Protein AF-A0A2A3DBI1-F1 (afdb_monomer)

Nearest PDB structures (foldseek):
  8pwn-assembly1_A  TM=4.054E-01  e=1.190E+00  Homo sapiens
  7zme-assembly1_6  TM=3.269E-01  e=3.771E+00  Thermochaetoides thermophila DSM 1495

Secondary structure (DSSP, 8-state):
--HHHHHHHHHHHHHHHHHHHHHHHHHHHHHHHHHHHHHHHHHHHHHHH--SHHHHHHHHHHHHHHHHHHHHHHHTT-S-HHHHHHHHHHHHHHHHHHHH-HHHHHHHHHH--STTTTHHHHHHHHHHHHHHHHHHHHHHHHH---PPPS-------------

Structure (mmCIF, N/CA/C/O backbone):
data_AF-A0A2A3DBI1-F1
#
_entry.id   AF-A0A2A3DBI1-F1
#
loop_
_atom_site.group_PDB
_atom_site.id
_atom_site.type_symbol
_atom_site.label_atom_id
_atom_site.label_alt_id
_atom_site.label_comp_id
_atom_site.label_asym_id
_atom_site.label_entity_id
_atom_site.label_seq_id
_atom_site.pdbx_PDB_ins_code
_atom_site.Cartn_x
_atom_site.Cartn_y
_atom_site.Cartn_z
_atom_site.occupancy
_atom_site.B_iso_or_equiv
_atom_site.auth_seq_id
_atom_site.auth_comp_id
_atom_site.auth_asym_id
_atom_site.auth_atom_id
_atom_site.pdbx_PDB_model_num
ATOM 1 N N . MET A 1 1 ? 28.915 7.854 -46.955 1.00 49.84 1 MET A N 1
ATOM 2 C CA . MET A 1 1 ? 28.886 6.886 -45.835 1.00 49.84 1 MET A CA 1
ATOM 3 C C . MET A 1 1 ? 28.212 7.521 -44.616 1.00 49.84 1 MET A C 1
ATOM 5 O O . MET A 1 1 ? 28.894 7.921 -43.690 1.00 49.84 1 MET A O 1
ATOM 9 N N . VAL A 1 2 ? 26.883 7.673 -44.628 1.00 53.69 2 VAL A N 1
ATOM 10 C CA . VAL A 1 2 ? 26.123 8.307 -43.517 1.00 53.69 2 VAL A CA 1
ATOM 11 C C . VAL A 1 2 ? 25.220 7.286 -42.803 1.00 53.69 2 VAL A C 1
ATOM 13 O O . VAL A 1 2 ? 24.881 7.439 -41.637 1.00 53.69 2 VAL A O 1
ATOM 16 N N . THR A 1 3 ? 24.919 6.164 -43.456 1.00 55.12 3 THR A N 1
ATOM 17 C CA . THR A 1 3 ? 24.026 5.109 -42.958 1.00 55.12 3 THR A CA 1
ATOM 18 C C . THR A 1 3 ? 24.663 4.170 -41.926 1.00 55.12 3 THR A C 1
ATOM 20 O O . THR A 1 3 ? 23.952 3.634 -41.085 1.00 55.12 3 THR A O 1
ATOM 23 N N . ILE A 1 4 ? 25.991 3.996 -41.934 1.00 54.22 4 ILE A N 1
ATOM 24 C CA . ILE A 1 4 ? 26.690 3.059 -41.026 1.00 54.22 4 ILE A CA 1
ATOM 25 C C . ILE A 1 4 ? 26.900 3.669 -39.626 1.00 54.22 4 ILE A C 1
ATOM 27 O O . ILE A 1 4 ? 26.917 2.939 -38.642 1.00 54.22 4 ILE A O 1
ATOM 31 N N . ALA A 1 5 ? 26.987 5.000 -39.511 1.00 53.25 5 ALA A N 1
ATOM 32 C CA . ALA A 1 5 ? 27.121 5.694 -38.224 1.00 53.25 5 ALA A CA 1
ATOM 33 C C . ALA A 1 5 ? 25.770 6.010 -37.547 1.00 53.25 5 ALA A C 1
ATOM 35 O O . ALA A 1 5 ? 25.720 6.195 -36.333 1.00 53.25 5 ALA A O 1
ATOM 36 N N . GLY A 1 6 ? 24.669 6.038 -38.310 1.00 53.28 6 GLY A N 1
ATOM 37 C CA . GLY A 1 6 ? 23.330 6.313 -37.775 1.00 53.28 6 GLY A CA 1
ATOM 38 C C . GLY A 1 6 ? 22.734 5.149 -36.978 1.00 53.28 6 GLY A C 1
ATOM 39 O O . GLY A 1 6 ? 22.072 5.376 -35.968 1.00 53.28 6 GLY A O 1
ATOM 40 N N . LEU A 1 7 ? 23.007 3.903 -37.387 1.00 63.59 7 LEU A N 1
ATOM 41 C CA . LEU A 1 7 ? 22.474 2.709 -36.719 1.00 63.59 7 LEU A CA 1
ATOM 42 C C . LEU A 1 7 ? 23.009 2.543 -35.278 1.00 63.59 7 LEU A C 1
ATOM 44 O O . LEU A 1 7 ? 22.187 2.393 -34.376 1.00 63.59 7 LEU A O 1
ATOM 48 N N . PRO A 1 8 ? 24.333 2.651 -35.018 1.00 68.38 8 PRO A N 1
ATOM 49 C CA . PRO A 1 8 ? 24.892 2.565 -33.667 1.00 68.38 8 PRO A CA 1
ATOM 50 C C . PRO A 1 8 ? 24.394 3.684 -32.747 1.00 68.38 8 PRO A C 1
ATOM 52 O O . PRO A 1 8 ? 24.052 3.426 -31.592 1.00 68.38 8 PRO A O 1
ATOM 55 N N . ALA A 1 9 ? 24.304 4.914 -33.267 1.00 71.44 9 ALA A N 1
ATOM 56 C CA . ALA A 1 9 ? 23.812 6.069 -32.521 1.00 71.44 9 ALA A CA 1
ATOM 57 C C . ALA A 1 9 ? 22.332 5.913 -32.131 1.00 71.44 9 ALA A C 1
ATOM 59 O O . ALA A 1 9 ? 21.968 6.181 -30.988 1.00 71.44 9 ALA A O 1
ATOM 60 N N . ALA A 1 10 ? 21.493 5.403 -33.039 1.00 69.50 10 ALA A N 1
ATOM 61 C CA . ALA A 1 10 ? 20.089 5.116 -32.753 1.00 69.50 10 ALA A CA 1
ATOM 62 C C . ALA A 1 10 ? 19.925 4.007 -31.697 1.00 69.50 10 ALA A C 1
ATOM 64 O O . ALA A 1 10 ? 19.126 4.156 -30.772 1.00 69.50 10 ALA A O 1
ATOM 65 N N . THR A 1 11 ? 20.712 2.926 -31.770 1.00 74.81 11 THR A N 1
ATOM 66 C CA . THR A 1 11 ? 20.699 1.875 -30.735 1.00 74.81 11 THR A CA 1
ATOM 67 C C . THR A 1 11 ? 21.190 2.372 -29.377 1.00 74.81 11 THR A C 1
ATOM 69 O O . THR A 1 11 ? 20.609 2.006 -28.357 1.00 74.81 11 THR A O 1
ATOM 72 N N . ALA A 1 12 ? 22.215 3.230 -29.344 1.00 77.44 12 ALA A N 1
ATOM 73 C CA . ALA A 1 12 ? 22.692 3.839 -28.105 1.00 77.44 12 ALA A CA 1
ATOM 74 C C . ALA A 1 12 ? 21.626 4.762 -27.492 1.00 77.44 12 ALA A C 1
ATOM 76 O O . ALA A 1 12 ? 21.356 4.674 -26.296 1.00 77.44 12 ALA A O 1
ATOM 77 N N . GLY A 1 13 ? 20.958 5.575 -28.319 1.00 68.75 13 GLY A N 1
ATOM 78 C CA . GLY A 1 13 ? 19.841 6.421 -27.893 1.00 68.75 13 GLY A CA 1
ATOM 79 C C . GLY A 1 13 ? 18.667 5.616 -27.327 1.00 68.75 13 GLY A C 1
ATOM 80 O O . GLY A 1 13 ? 18.156 5.944 -26.260 1.00 68.75 13 GLY A O 1
ATOM 81 N N . LEU A 1 14 ? 18.288 4.511 -27.978 1.00 76.81 14 LEU A N 1
ATOM 82 C CA . LEU A 1 14 ? 17.237 3.616 -27.481 1.00 76.81 14 LEU A CA 1
ATOM 83 C C . LEU A 1 14 ? 17.632 2.956 -26.148 1.00 76.81 14 LEU A C 1
ATOM 85 O O . LEU A 1 14 ? 16.808 2.839 -25.242 1.00 76.81 14 LEU A O 1
ATOM 89 N N . GLY A 1 15 ? 18.899 2.554 -26.012 1.00 72.56 15 GLY A N 1
ATOM 90 C CA . GLY A 1 15 ? 19.438 1.989 -24.776 1.00 72.56 15 GLY A CA 1
ATOM 91 C C . GLY A 1 15 ? 19.397 2.976 -23.608 1.00 72.56 15 GLY A C 1
ATOM 92 O O . GLY A 1 15 ? 18.964 2.607 -22.514 1.00 72.56 15 GLY A O 1
ATOM 93 N N . LEU A 1 16 ? 19.781 4.234 -23.845 1.00 80.69 16 LEU A N 1
ATOM 94 C CA . LEU A 1 16 ? 19.699 5.304 -22.848 1.00 80.69 16 LEU A CA 1
ATOM 95 C C . LEU A 1 16 ? 18.250 5.600 -22.457 1.00 80.69 16 LEU A C 1
ATOM 97 O O . LEU A 1 16 ? 17.943 5.597 -21.269 1.00 80.69 16 LEU A O 1
ATOM 101 N N . ALA A 1 17 ? 17.342 5.739 -23.427 1.00 73.88 17 ALA A N 1
ATOM 102 C CA . ALA A 1 17 ? 15.921 5.960 -23.156 1.00 73.88 17 ALA A CA 1
ATOM 103 C C . ALA A 1 17 ? 15.303 4.811 -22.338 1.00 73.88 17 ALA A C 1
ATOM 105 O O . ALA A 1 17 ? 14.530 5.040 -21.407 1.00 73.88 17 ALA A O 1
ATOM 106 N N . PHE A 1 18 ? 15.676 3.562 -22.635 1.00 75.00 18 PHE A N 1
ATOM 107 C CA . PHE A 1 18 ? 15.234 2.404 -21.859 1.00 75.00 18 PHE A CA 1
ATOM 108 C C . PHE A 1 18 ? 15.783 2.421 -20.425 1.00 75.00 18 PHE A C 1
ATOM 110 O O . PHE A 1 18 ? 15.062 2.108 -19.470 1.00 75.00 18 PHE A O 1
ATOM 117 N N . TRP A 1 19 ? 17.053 2.793 -20.254 1.00 78.25 19 TRP A N 1
ATOM 118 C CA . TRP A 1 19 ? 17.677 2.914 -18.940 1.00 78.25 19 TRP A CA 1
ATOM 119 C C . TRP A 1 19 ? 17.042 4.033 -18.106 1.00 78.25 19 TRP A C 1
ATOM 121 O O . TRP A 1 19 ? 16.671 3.790 -16.955 1.00 78.25 19 TRP A O 1
ATOM 131 N N . GLU A 1 20 ? 16.826 5.210 -18.697 1.00 77.38 20 GLU A N 1
ATOM 132 C CA . GLU A 1 20 ? 16.139 6.338 -18.065 1.00 77.38 20 GLU A CA 1
ATOM 133 C C . GLU A 1 20 ? 14.710 5.969 -17.678 1.00 77.38 20 GLU A C 1
ATOM 135 O O . GLU A 1 20 ? 14.336 6.135 -16.520 1.00 77.38 20 GLU A O 1
ATOM 140 N N . ALA A 1 21 ? 13.932 5.366 -18.581 1.00 72.12 21 ALA A N 1
ATOM 141 C CA . ALA A 1 21 ? 12.576 4.912 -18.277 1.00 72.12 21 ALA A CA 1
ATOM 142 C C . ALA A 1 21 ? 12.550 3.935 -17.088 1.00 72.12 21 ALA A C 1
ATOM 144 O O . ALA A 1 21 ? 11.678 4.011 -16.216 1.00 72.12 21 ALA A O 1
ATOM 145 N N . ARG A 1 22 ? 13.535 3.032 -16.999 1.00 74.00 22 ARG A N 1
ATOM 146 C CA . ARG A 1 22 ? 13.659 2.089 -15.881 1.00 74.00 22 ARG A CA 1
ATOM 147 C C . ARG A 1 22 ? 14.054 2.776 -14.575 1.00 74.00 22 ARG A C 1
ATOM 149 O O . ARG A 1 22 ? 13.511 2.415 -13.527 1.00 74.00 22 ARG A O 1
ATOM 156 N N . ALA A 1 23 ? 14.993 3.716 -14.615 1.00 75.81 23 ALA A N 1
ATOM 157 C CA . ALA A 1 23 ? 15.401 4.494 -13.450 1.00 75.81 23 ALA A CA 1
ATOM 158 C C . ALA A 1 23 ? 14.235 5.350 -12.935 1.00 75.81 23 ALA A C 1
ATOM 160 O O . ALA A 1 23 ? 13.912 5.290 -11.749 1.00 75.81 23 ALA A O 1
ATOM 161 N N . ASN A 1 24 ? 13.530 6.028 -13.841 1.00 79.06 24 ASN A N 1
ATOM 162 C CA . ASN A 1 24 ? 12.392 6.882 -13.525 1.00 79.06 24 ASN A CA 1
ATOM 163 C C . ASN A 1 24 ? 11.235 6.070 -12.929 1.00 79.06 24 ASN A C 1
ATOM 165 O O . ASN A 1 24 ? 10.672 6.435 -11.902 1.00 79.06 24 ASN A O 1
ATOM 169 N N . ARG A 1 25 ? 10.952 4.882 -13.484 1.00 78.50 25 ARG A N 1
ATOM 170 C CA . ARG A 1 25 ? 9.955 3.963 -12.912 1.00 78.50 25 ARG A CA 1
ATOM 171 C C . ARG A 1 25 ? 10.308 3.535 -11.487 1.00 78.50 25 ARG A C 1
ATOM 173 O O . ARG A 1 25 ? 9.419 3.454 -10.642 1.00 78.50 25 ARG A O 1
ATOM 180 N N . ARG A 1 26 ? 11.585 3.260 -11.195 1.00 79.25 26 ARG A N 1
ATOM 181 C CA . ARG A 1 26 ? 12.040 2.901 -9.837 1.00 79.25 26 ARG A CA 1
ATOM 182 C C . ARG A 1 26 ? 11.938 4.078 -8.867 1.00 79.25 26 ARG A C 1
ATOM 184 O O . ARG A 1 26 ? 11.469 3.874 -7.751 1.00 79.25 26 ARG A O 1
ATOM 191 N N . ALA A 1 27 ? 12.346 5.273 -9.291 1.00 79.31 27 ALA A N 1
ATOM 192 C CA . ALA A 1 27 ? 12.246 6.488 -8.487 1.00 79.31 27 ALA A CA 1
ATOM 193 C C . ALA A 1 27 ? 10.780 6.815 -8.161 1.00 79.31 27 ALA A C 1
ATOM 195 O O . ALA A 1 27 ? 10.433 6.945 -6.988 1.00 79.31 27 ALA A O 1
ATOM 196 N N . ASN A 1 28 ? 9.905 6.805 -9.171 1.00 82.12 28 ASN A N 1
ATOM 197 C CA . ASN A 1 28 ? 8.467 7.007 -8.992 1.00 82.12 28 ASN A CA 1
ATOM 198 C C . ASN A 1 28 ? 7.857 5.941 -8.078 1.00 82.12 28 ASN A C 1
ATOM 200 O O . ASN A 1 28 ? 7.074 6.271 -7.195 1.00 82.12 28 ASN A O 1
ATOM 204 N N . SER A 1 29 ? 8.265 4.673 -8.225 1.00 82.50 29 SER A N 1
ATOM 205 C CA . SER A 1 29 ? 7.804 3.607 -7.329 1.00 82.50 29 SER A CA 1
ATOM 206 C C . SER A 1 29 ? 8.163 3.904 -5.870 1.00 82.50 29 SER A C 1
ATOM 208 O O . SER A 1 29 ? 7.321 3.760 -4.989 1.00 82.50 29 SER A O 1
ATOM 210 N N . ALA A 1 30 ? 9.410 4.306 -5.603 1.00 83.69 30 ALA A N 1
ATOM 211 C CA . ALA A 1 30 ? 9.877 4.628 -4.254 1.00 83.69 30 ALA A CA 1
ATOM 212 C C . ALA A 1 30 ? 9.151 5.842 -3.661 1.00 83.69 30 ALA A C 1
ATOM 214 O O . ALA A 1 30 ? 8.774 5.802 -2.492 1.00 83.69 30 ALA A O 1
ATOM 215 N N . ALA A 1 31 ? 8.919 6.882 -4.465 1.00 84.38 31 ALA A N 1
ATOM 216 C CA . ALA A 1 31 ? 8.173 8.065 -4.049 1.00 84.38 31 ALA A CA 1
ATOM 217 C C . ALA A 1 31 ? 6.718 7.725 -3.685 1.00 84.38 31 ALA A C 1
ATOM 219 O O . ALA A 1 31 ? 6.272 8.069 -2.592 1.00 84.38 31 ALA A O 1
ATOM 220 N N . LEU A 1 32 ? 6.015 6.981 -4.550 1.00 85.75 32 LEU A N 1
ATOM 221 C CA . LEU A 1 32 ? 4.641 6.531 -4.299 1.00 85.75 32 LEU A CA 1
ATOM 222 C C . LEU A 1 32 ? 4.548 5.693 -3.022 1.00 85.75 32 LEU A C 1
ATOM 224 O O . LEU A 1 32 ? 3.710 5.959 -2.165 1.00 85.75 32 LEU A O 1
ATOM 228 N N . TYR A 1 33 ? 5.445 4.717 -2.859 1.00 88.06 33 TYR A N 1
ATOM 229 C CA . TYR A 1 33 ? 5.489 3.908 -1.644 1.00 88.06 33 TYR A CA 1
ATOM 230 C C . TYR A 1 33 ? 5.746 4.751 -0.394 1.00 88.06 33 TYR A C 1
ATOM 232 O O . TYR A 1 33 ? 5.050 4.570 0.598 1.00 88.06 33 TYR A O 1
ATOM 240 N N . ASN A 1 34 ? 6.721 5.665 -0.424 1.00 87.31 34 ASN A N 1
ATOM 241 C CA . ASN A 1 34 ? 7.026 6.498 0.737 1.00 87.31 34 ASN A CA 1
ATOM 242 C C . ASN A 1 34 ? 5.833 7.370 1.130 1.00 87.31 34 ASN A C 1
ATOM 244 O O . ASN A 1 34 ? 5.552 7.475 2.320 1.00 87.31 34 ASN A O 1
ATOM 248 N N . SER A 1 35 ? 5.120 7.932 0.149 1.00 87.88 35 SER A N 1
ATOM 249 C CA . SER A 1 35 ? 3.900 8.705 0.394 1.00 87.88 35 SER A CA 1
ATOM 250 C C . SER A 1 35 ? 2.858 7.861 1.128 1.00 87.88 35 SER A C 1
ATOM 252 O O . SER A 1 35 ? 2.410 8.242 2.201 1.00 87.88 35 SER A O 1
ATOM 254 N N . ILE A 1 36 ? 2.537 6.675 0.604 1.00 88.94 36 ILE A N 1
ATOM 255 C CA . ILE A 1 36 ? 1.522 5.785 1.191 1.00 88.94 36 ILE A CA 1
ATOM 256 C C . ILE A 1 36 ? 1.950 5.300 2.574 1.00 88.94 36 ILE A C 1
ATOM 258 O O . ILE A 1 36 ? 1.171 5.332 3.520 1.00 88.94 36 ILE A O 1
ATOM 262 N N . ALA A 1 37 ? 3.203 4.865 2.717 1.00 87.31 37 ALA A N 1
ATOM 263 C CA . ALA A 1 37 ? 3.724 4.374 3.985 1.00 87.31 37 ALA A CA 1
ATOM 264 C C . ALA A 1 37 ? 3.750 5.471 5.058 1.00 87.31 37 ALA A C 1
ATOM 266 O O . ALA A 1 37 ? 3.542 5.173 6.233 1.00 87.31 37 ALA A O 1
ATOM 267 N N . GLN A 1 38 ? 4.017 6.722 4.678 1.00 89.25 38 GLN A N 1
ATOM 268 C CA . GLN A 1 38 ? 3.949 7.853 5.594 1.00 89.25 38 GLN A CA 1
ATOM 269 C C . GLN A 1 38 ? 2.507 8.128 6.018 1.00 89.25 38 GLN A C 1
ATOM 271 O O . GLN A 1 38 ? 2.261 8.160 7.221 1.00 89.25 38 GLN A O 1
ATOM 276 N N . SER A 1 39 ? 1.573 8.226 5.067 1.00 91.00 39 SER A N 1
ATOM 277 C CA . SER A 1 39 ? 0.156 8.460 5.359 1.00 91.00 39 SER A CA 1
ATOM 278 C C . SER A 1 39 ? -0.423 7.367 6.256 1.00 91.00 39 SER A C 1
ATOM 280 O O . SER A 1 39 ? -0.959 7.662 7.313 1.00 91.00 39 SER A O 1
ATOM 282 N N . ILE A 1 40 ? -0.193 6.090 5.937 1.00 88.94 40 ILE A N 1
ATOM 283 C CA . ILE A 1 40 ? -0.635 4.971 6.783 1.00 88.94 40 ILE A CA 1
ATOM 284 C C . ILE A 1 40 ? -0.074 5.082 8.204 1.00 88.94 40 ILE A C 1
ATOM 286 O O . ILE A 1 40 ? -0.789 4.843 9.171 1.00 88.94 40 ILE A O 1
ATOM 290 N N . ARG A 1 41 ? 1.216 5.405 8.363 1.00 89.38 41 ARG A N 1
ATOM 291 C CA . ARG A 1 41 ? 1.823 5.527 9.699 1.00 89.38 41 ARG A CA 1
ATOM 292 C C . ARG A 1 41 ? 1.253 6.697 10.485 1.00 89.38 41 ARG A C 1
ATOM 294 O O . ARG A 1 41 ? 1.164 6.596 11.703 1.00 89.38 41 ARG A O 1
ATOM 301 N N . GLU A 1 42 ? 0.961 7.802 9.816 1.00 91.56 42 GLU A N 1
ATOM 302 C CA . GLU A 1 42 ? 0.358 8.980 10.428 1.00 91.56 42 GLU A CA 1
ATOM 303 C C . GLU A 1 42 ? -1.061 8.674 10.906 1.00 91.56 42 GLU A C 1
ATOM 305 O O . GLU A 1 42 ? -1.342 8.849 12.089 1.00 91.56 42 GLU A O 1
ATOM 310 N N . GLU A 1 43 ? -1.886 8.070 10.053 1.00 91.88 43 GLU A N 1
ATOM 311 C CA . GLU A 1 43 ? -3.252 7.684 10.412 1.00 91.88 43 GLU A CA 1
ATOM 312 C C . GLU A 1 43 ? -3.288 6.599 11.490 1.00 91.88 43 GLU A C 1
ATOM 314 O O . GLU A 1 43 ? -4.067 6.683 12.432 1.00 91.88 43 GLU A O 1
ATOM 319 N N . MET A 1 44 ? -2.384 5.614 11.446 1.00 88.38 44 MET A N 1
ATOM 320 C CA . MET A 1 44 ? -2.273 4.614 12.515 1.00 88.38 44 MET A CA 1
ATOM 321 C C . MET A 1 44 ? -1.861 5.236 13.855 1.00 88.38 44 MET A C 1
ATOM 323 O O . MET A 1 44 ? -2.343 4.808 14.901 1.00 88.38 44 MET A O 1
ATOM 327 N N . LYS A 1 45 ? -0.987 6.251 13.850 1.00 90.62 45 LYS A N 1
ATOM 328 C CA . LYS A 1 45 ? -0.655 7.001 15.072 1.00 90.62 45 LYS A CA 1
ATOM 329 C C . LYS A 1 45 ? -1.850 7.811 15.567 1.00 90.62 45 LYS A C 1
ATOM 331 O O . LYS A 1 45 ? -2.070 7.853 16.773 1.00 90.62 45 LYS A O 1
ATOM 336 N N . GLY A 1 46 ? -2.603 8.429 14.656 1.00 89.69 46 GLY A N 1
ATOM 337 C CA . GLY A 1 46 ? -3.857 9.116 14.965 1.00 89.69 46 GLY A CA 1
ATOM 338 C C . GLY A 1 46 ? -4.862 8.170 15.614 1.00 89.69 46 GLY A C 1
ATOM 339 O O . GLY A 1 46 ? -5.351 8.444 16.704 1.00 89.69 46 GLY A O 1
ATOM 340 N N . PHE A 1 47 ? -5.051 6.989 15.025 1.00 90.56 47 PHE A N 1
ATOM 341 C CA . PHE A 1 47 ? -5.899 5.926 15.556 1.00 90.56 47 PHE A CA 1
ATOM 342 C C . PHE A 1 47 ? -5.500 5.507 16.980 1.00 90.56 47 PHE A C 1
ATOM 344 O O . PHE A 1 47 ? -6.357 5.338 17.845 1.00 90.56 47 PHE A O 1
ATOM 351 N N . GLU A 1 48 ? -4.201 5.337 17.245 1.00 89.56 48 GLU A N 1
ATOM 352 C CA . GLU A 1 48 ? -3.699 4.971 18.578 1.00 89.56 48 GLU A CA 1
ATOM 353 C C . GLU A 1 48 ? -3.827 6.109 19.604 1.00 89.56 48 GLU A C 1
ATOM 355 O O . GLU A 1 48 ? -3.992 5.844 20.795 1.00 89.56 48 GLU A O 1
ATOM 360 N N . ALA A 1 49 ? -3.747 7.364 19.158 1.00 93.38 49 ALA A N 1
ATOM 361 C CA . ALA A 1 49 ? -3.865 8.549 20.004 1.00 93.38 49 ALA A CA 1
ATOM 362 C C . ALA A 1 49 ? -5.316 9.026 20.209 1.00 93.38 49 ALA A C 1
ATOM 364 O O . ALA A 1 49 ? -5.561 9.853 21.094 1.00 93.38 49 ALA A O 1
ATOM 365 N N . ALA A 1 50 ? -6.253 8.525 19.401 1.00 94.06 50 ALA A N 1
ATOM 366 C CA . ALA A 1 50 ? -7.661 8.887 19.424 1.00 94.06 50 ALA A CA 1
ATOM 367 C C . ALA A 1 50 ? -8.294 8.611 20.792 1.00 94.06 50 ALA A C 1
ATOM 369 O O . ALA A 1 50 ? -8.094 7.558 21.408 1.00 94.06 50 ALA A O 1
ATOM 370 N N . LYS A 1 51 ? -9.080 9.576 21.271 1.00 92.62 51 LYS A N 1
ATOM 371 C CA . LYS A 1 51 ? -9.735 9.526 22.586 1.00 92.62 51 LYS A CA 1
ATOM 372 C C . LYS A 1 51 ? -11.200 9.139 22.485 1.00 92.62 51 LYS A C 1
ATOM 374 O O . LYS A 1 51 ? -11.787 8.730 23.487 1.00 92.62 51 LYS A O 1
ATOM 379 N N . THR A 1 52 ? -11.786 9.290 21.303 1.00 93.19 52 THR A N 1
ATOM 380 C CA . THR A 1 52 ? -13.181 8.950 21.030 1.00 93.19 52 THR A CA 1
ATOM 381 C C . THR A 1 52 ? -13.274 7.826 20.004 1.00 93.19 52 THR A C 1
ATOM 383 O O . THR A 1 52 ? -12.337 7.566 19.250 1.00 93.19 52 THR A O 1
ATOM 386 N N . GLN A 1 53 ? -14.411 7.129 19.996 1.00 88.81 53 GLN A N 1
ATOM 387 C CA . GLN A 1 53 ? -14.670 6.097 18.996 1.00 88.81 53 GLN A CA 1
ATOM 388 C C . GLN A 1 53 ? -14.810 6.700 17.591 1.00 88.81 53 GLN A C 1
ATOM 390 O O . GLN A 1 53 ? -14.347 6.088 16.638 1.00 88.81 53 GLN A O 1
ATOM 395 N N . ASP A 1 54 ? -15.388 7.895 17.468 1.00 89.25 54 ASP A N 1
ATOM 396 C CA . ASP A 1 54 ? -15.558 8.567 16.176 1.00 89.25 54 ASP A CA 1
ATOM 397 C C . ASP A 1 54 ? -14.193 8.916 15.555 1.00 89.25 54 ASP A C 1
ATOM 399 O O . ASP A 1 54 ? -13.938 8.581 14.405 1.00 89.25 54 ASP A O 1
ATOM 403 N N . GLU A 1 55 ? -13.253 9.445 16.350 1.00 90.31 55 GLU A N 1
ATOM 404 C CA . GLU A 1 55 ? -11.867 9.677 15.904 1.00 90.31 55 GLU A CA 1
ATOM 405 C C . GLU A 1 55 ? -11.168 8.373 15.474 1.00 90.31 55 GLU A C 1
ATOM 407 O O . GLU A 1 55 ? -10.402 8.351 14.510 1.00 90.31 55 GLU A O 1
ATOM 412 N N . GLN A 1 56 ? -11.426 7.262 16.175 1.00 88.88 56 GLN A N 1
ATOM 413 C CA . GLN A 1 56 ? -10.911 5.947 15.777 1.00 88.88 56 GLN A CA 1
ATOM 414 C C . GLN A 1 56 ? -11.519 5.471 14.453 1.00 88.88 56 GLN A C 1
ATOM 416 O O . GLN A 1 56 ? -10.812 4.880 13.637 1.00 88.88 56 GLN A O 1
ATOM 421 N N . GLU A 1 57 ? -12.813 5.699 14.232 1.00 89.62 57 GLU A N 1
ATOM 422 C CA . GLU A 1 57 ? -13.487 5.367 12.974 1.00 89.62 57 GLU A CA 1
ATOM 423 C C . GLU A 1 57 ? -12.910 6.172 11.805 1.00 89.62 57 GLU A C 1
ATOM 425 O O . GLU A 1 57 ? -12.583 5.574 10.777 1.00 89.62 57 GLU A O 1
ATOM 430 N N . ASP A 1 58 ? -12.693 7.476 11.988 1.00 88.75 58 ASP A N 1
ATOM 431 C CA . ASP A 1 58 ? -12.124 8.365 10.972 1.00 88.75 58 ASP A CA 1
ATOM 432 C C . ASP A 1 58 ? -10.707 7.929 10.570 1.00 88.75 58 ASP A C 1
ATOM 434 O O . ASP A 1 58 ? -10.440 7.656 9.397 1.00 88.75 58 ASP A O 1
ATOM 438 N N . HIS A 1 59 ? -9.808 7.754 11.544 1.00 91.00 59 HIS A N 1
ATOM 439 C CA . HIS A 1 59 ? -8.438 7.319 11.258 1.00 91.00 59 HIS A CA 1
ATOM 440 C C . HIS A 1 59 ? -8.381 5.911 10.654 1.00 91.00 59 HIS A C 1
ATOM 442 O O . HIS A 1 59 ? -7.581 5.649 9.753 1.00 91.00 59 HIS A O 1
ATOM 448 N N . LEU A 1 60 ? -9.229 4.980 11.110 1.00 89.62 60 LEU A N 1
ATOM 449 C CA . LEU A 1 60 ? -9.277 3.644 10.515 1.00 89.62 60 LEU A CA 1
ATOM 450 C C . LEU A 1 60 ? -9.802 3.689 9.075 1.00 89.62 60 LEU A C 1
ATOM 452 O O . LEU A 1 60 ? -9.287 2.961 8.226 1.00 89.62 60 LEU A O 1
ATOM 456 N N . SER A 1 61 ? -10.797 4.532 8.796 1.00 88.31 61 SER A N 1
ATOM 457 C CA . SER A 1 61 ? -11.317 4.752 7.445 1.00 88.31 61 SER A CA 1
ATOM 458 C C . SER A 1 61 ? -10.210 5.237 6.508 1.00 88.31 61 SER A C 1
ATOM 460 O O . SER A 1 61 ? -10.021 4.668 5.431 1.00 88.31 61 SER A O 1
ATOM 462 N N . GLU A 1 62 ? -9.397 6.200 6.947 1.00 90.12 62 GLU A N 1
ATOM 463 C CA . GLU A 1 62 ? -8.265 6.686 6.156 1.00 90.12 62 GLU A CA 1
ATOM 464 C C . GLU A 1 62 ? -7.187 5.615 5.947 1.00 90.12 62 GLU A C 1
ATOM 466 O O . GLU A 1 62 ? -6.714 5.421 4.824 1.00 90.12 62 GLU A O 1
ATOM 471 N N . VAL A 1 63 ? -6.839 4.832 6.977 1.00 90.50 63 VAL A N 1
ATOM 472 C CA . VAL A 1 63 ? -5.919 3.687 6.817 1.00 90.50 63 VAL A CA 1
ATOM 473 C C . VAL A 1 63 ? -6.433 2.718 5.754 1.00 90.50 63 VAL A C 1
ATOM 475 O O . VAL A 1 63 ? -5.667 2.276 4.894 1.00 90.50 63 VAL A O 1
ATOM 478 N N . LEU A 1 64 ? -7.722 2.383 5.797 1.00 88.94 64 LEU A N 1
ATOM 479 C CA . LEU A 1 64 ? -8.339 1.482 4.833 1.00 88.94 64 LEU A CA 1
ATOM 480 C C . LEU A 1 64 ? -8.327 2.079 3.415 1.00 88.94 64 LEU A C 1
ATOM 482 O O . LEU A 1 64 ? -8.007 1.363 2.465 1.00 88.94 64 LEU A O 1
ATOM 486 N N . ASN A 1 65 ? -8.596 3.378 3.259 1.00 88.06 65 ASN A N 1
ATOM 487 C CA . ASN A 1 65 ? -8.493 4.076 1.973 1.00 88.06 65 ASN A CA 1
ATOM 488 C C . ASN A 1 65 ? -7.075 3.992 1.395 1.00 88.06 65 ASN A C 1
ATOM 490 O O . ASN A 1 65 ? -6.898 3.672 0.219 1.00 88.06 65 ASN A O 1
ATOM 494 N N . TRP A 1 66 ? -6.043 4.206 2.215 1.00 91.25 66 TRP A N 1
ATOM 495 C CA . TRP A 1 66 ? -4.654 4.076 1.768 1.00 91.25 66 TRP A CA 1
ATOM 496 C C . TRP A 1 66 ? -4.275 2.640 1.403 1.00 91.25 66 TRP A C 1
ATOM 498 O O . TRP A 1 66 ? -3.520 2.430 0.449 1.00 91.25 66 TRP A O 1
ATOM 508 N N . VAL A 1 67 ? -4.810 1.648 2.121 1.00 90.00 67 VAL A N 1
ATOM 509 C CA . VAL A 1 67 ? -4.672 0.233 1.748 1.00 90.00 67 VAL A CA 1
ATOM 510 C C . VAL A 1 67 ? -5.303 -0.019 0.380 1.00 90.00 67 VAL A C 1
ATOM 512 O O . VAL A 1 67 ? -4.674 -0.656 -0.462 1.00 90.00 67 VAL A O 1
ATOM 515 N N . GLU A 1 68 ? -6.489 0.529 0.119 1.00 88.50 68 GLU A N 1
ATOM 516 C CA . GLU A 1 68 ? -7.171 0.387 -1.168 1.00 88.50 68 GLU A CA 1
ATOM 517 C C . GLU A 1 68 ? -6.385 1.013 -2.321 1.00 88.50 68 GLU A C 1
ATOM 519 O O . GLU A 1 68 ? -6.173 0.367 -3.350 1.00 88.50 68 GLU A O 1
ATOM 524 N N . VAL A 1 69 ? -5.876 2.233 -2.129 1.00 88.75 69 VAL A N 1
ATOM 525 C CA . VAL A 1 69 ? -4.977 2.893 -3.087 1.00 88.75 69 VAL A CA 1
ATOM 526 C C . VAL A 1 69 ? -3.736 2.033 -3.327 1.00 88.75 69 VAL A C 1
ATOM 528 O O . VAL A 1 69 ? -3.326 1.829 -4.470 1.00 88.75 69 VAL A O 1
ATOM 531 N N . GLY A 1 70 ? -3.147 1.480 -2.266 1.00 88.94 70 GLY A N 1
ATOM 532 C CA . GLY A 1 70 ? -2.004 0.582 -2.374 1.00 88.94 70 GLY A CA 1
ATOM 533 C C . GLY A 1 70 ? -2.303 -0.677 -3.198 1.00 88.94 70 GLY A C 1
ATOM 534 O O . GLY A 1 70 ? -1.497 -1.061 -4.051 1.00 88.94 70 GLY A O 1
ATOM 535 N N . CYS A 1 71 ? -3.469 -1.291 -2.990 1.00 87.19 71 CYS A N 1
ATOM 536 C CA . CYS A 1 71 ? -3.940 -2.434 -3.769 1.00 87.19 71 CYS A CA 1
ATOM 537 C C . CYS A 1 71 ? -4.141 -2.066 -5.248 1.00 87.19 71 CYS A C 1
ATOM 539 O O . CYS A 1 71 ? -3.683 -2.806 -6.119 1.00 87.19 71 CYS A O 1
ATOM 541 N N . ALA A 1 72 ? -4.745 -0.910 -5.544 1.00 86.62 72 ALA A N 1
ATOM 542 C CA . ALA A 1 72 ? -4.925 -0.423 -6.914 1.00 86.62 72 ALA A CA 1
ATOM 543 C C . ALA A 1 72 ? -3.575 -0.221 -7.627 1.00 86.62 72 ALA A C 1
ATOM 545 O O . ALA A 1 72 ? -3.343 -0.775 -8.699 1.00 86.62 72 ALA A O 1
ATOM 546 N N . LEU A 1 73 ? -2.618 0.459 -6.983 1.00 85.69 73 LEU A N 1
ATOM 547 C CA . LEU A 1 73 ? -1.269 0.651 -7.536 1.00 85.69 73 LEU A CA 1
ATOM 548 C C . LEU A 1 73 ? -0.524 -0.667 -7.775 1.00 85.69 73 LEU A C 1
ATOM 550 O O . LEU A 1 73 ? 0.338 -0.750 -8.662 1.00 85.69 73 LEU A O 1
ATOM 554 N N . HIS A 1 74 ? -0.806 -1.684 -6.957 1.00 86.56 74 HIS A N 1
ATOM 555 C CA . HIS A 1 74 ? -0.264 -3.016 -7.164 1.00 86.56 74 HIS A CA 1
ATOM 556 C C . HIS A 1 74 ? -0.855 -3.675 -8.415 1.00 86.56 74 HIS A C 1
ATOM 558 O O . HIS A 1 74 ? -0.073 -4.148 -9.246 1.00 86.56 74 HIS A O 1
ATOM 564 N N . HIS A 1 75 ? -2.184 -3.668 -8.559 1.00 84.06 75 HIS A N 1
ATOM 565 C CA . HIS A 1 75 ? -2.887 -4.224 -9.723 1.00 84.06 75 HIS A CA 1
ATOM 566 C C . HIS A 1 75 ? -2.494 -3.521 -11.024 1.00 84.06 75 HIS A C 1
ATOM 568 O O . HIS A 1 75 ? -2.218 -4.186 -12.021 1.00 84.06 75 HIS A O 1
ATOM 574 N N . ASP A 1 76 ? -2.329 -2.199 -10.987 1.00 84.38 76 ASP A N 1
ATOM 575 C CA . ASP A 1 76 ? -1.900 -1.395 -12.137 1.00 84.38 76 ASP A CA 1
ATOM 576 C C . ASP A 1 76 ? -0.415 -1.596 -12.504 1.00 84.38 76 ASP A C 1
ATOM 578 O O . ASP A 1 76 ? 0.083 -1.063 -13.499 1.00 84.38 76 ASP A O 1
ATOM 582 N N . GLY A 1 77 ? 0.349 -2.346 -11.700 1.00 82.06 77 GLY A N 1
ATOM 583 C CA . GLY A 1 77 ? 1.766 -2.611 -11.958 1.00 82.06 77 GLY A CA 1
ATOM 584 C C . GLY A 1 77 ? 2.652 -1.359 -11.896 1.00 82.06 77 GLY A C 1
ATOM 585 O O . GLY A 1 77 ? 3.768 -1.352 -12.440 1.00 82.06 77 GLY A O 1
ATOM 586 N N . LEU A 1 78 ? 2.180 -0.301 -11.230 1.00 82.44 78 LEU A N 1
ATOM 587 C CA . LEU A 1 78 ? 2.871 0.987 -11.128 1.00 82.44 78 LEU A CA 1
ATOM 588 C C . LEU A 1 78 ? 4.117 0.905 -10.242 1.00 82.44 78 LEU A C 1
ATOM 590 O O . LEU A 1 78 ? 5.087 1.633 -10.462 1.00 82.44 78 LEU A O 1
ATOM 594 N N . LEU A 1 79 ? 4.143 -0.047 -9.307 1.00 82.62 79 LEU A N 1
ATOM 595 C CA . LEU A 1 79 ? 5.298 -0.310 -8.455 1.00 82.62 79 LEU A CA 1
ATOM 596 C C . LEU A 1 79 ? 6.174 -1.433 -9.007 1.00 82.62 79 LEU A C 1
ATOM 598 O O . LEU A 1 79 ? 5.740 -2.570 -9.192 1.00 82.62 79 LEU A O 1
ATOM 602 N N . ALA A 1 80 ? 7.453 -1.127 -9.219 1.00 77.75 80 ALA A N 1
ATOM 603 C CA . ALA A 1 80 ? 8.429 -2.075 -9.742 1.00 77.75 80 ALA A CA 1
ATOM 604 C C . ALA A 1 80 ? 9.387 -2.608 -8.664 1.00 77.75 80 ALA A C 1
ATOM 606 O O . ALA A 1 80 ? 9.824 -1.896 -7.758 1.00 77.75 80 ALA A O 1
ATOM 607 N N . GLY A 1 81 ? 9.801 -3.867 -8.825 1.00 80.56 81 GLY A N 1
ATOM 608 C CA . GLY A 1 81 ? 10.889 -4.467 -8.051 1.00 80.56 81 GLY A CA 1
ATOM 609 C C . GLY A 1 81 ? 10.608 -4.562 -6.547 1.00 80.56 81 GLY A C 1
ATOM 610 O O . GLY A 1 81 ? 9.513 -4.938 -6.129 1.00 80.56 81 GLY A O 1
ATOM 611 N N . ARG A 1 82 ? 11.626 -4.246 -5.735 1.00 84.19 82 ARG A N 1
ATOM 612 C CA . ARG A 1 82 ? 11.585 -4.381 -4.270 1.00 84.19 82 ARG A CA 1
ATOM 613 C C . ARG A 1 82 ? 10.527 -3.482 -3.631 1.00 84.19 82 ARG A C 1
ATOM 615 O O . ARG A 1 82 ? 9.907 -3.887 -2.661 1.00 84.19 82 ARG A O 1
ATOM 622 N N . THR A 1 83 ? 10.263 -2.308 -4.194 1.00 83.62 83 THR A N 1
ATOM 623 C CA . THR A 1 83 ? 9.263 -1.386 -3.646 1.00 83.62 83 THR A CA 1
ATOM 624 C C . THR A 1 83 ? 7.853 -1.966 -3.699 1.00 83.62 83 THR A C 1
ATOM 626 O O . THR A 1 83 ? 7.127 -1.902 -2.714 1.00 83.62 83 THR A O 1
ATOM 629 N N . GLY A 1 84 ? 7.494 -2.622 -4.806 1.00 81.81 84 GLY A N 1
ATOM 630 C CA . GLY A 1 84 ? 6.217 -3.332 -4.899 1.00 81.81 84 GLY A CA 1
ATOM 631 C C . GLY A 1 84 ? 6.116 -4.504 -3.916 1.00 81.81 84 GLY A C 1
ATOM 632 O O . GLY A 1 84 ? 5.041 -4.766 -3.395 1.00 81.81 84 GLY A O 1
ATOM 633 N N . GLN A 1 85 ? 7.227 -5.194 -3.619 1.00 85.06 85 GLN A N 1
ATOM 634 C CA . GLN A 1 85 ? 7.250 -6.229 -2.571 1.00 85.06 85 GLN A CA 1
ATOM 635 C C . GLN A 1 85 ? 7.004 -5.638 -1.183 1.00 85.06 85 GLN A C 1
ATOM 637 O O . GLN A 1 85 ? 6.220 -6.196 -0.424 1.00 85.06 85 GLN A O 1
ATOM 642 N N . ILE A 1 86 ? 7.650 -4.515 -0.867 1.00 86.69 86 ILE A N 1
ATOM 643 C CA . ILE A 1 86 ? 7.498 -3.867 0.437 1.00 86.69 86 ILE A CA 1
ATOM 644 C C . ILE A 1 86 ? 6.060 -3.376 0.618 1.00 86.69 86 ILE A C 1
ATOM 646 O O . ILE A 1 86 ? 5.478 -3.661 1.657 1.00 86.69 86 ILE A O 1
ATOM 650 N N . LEU A 1 87 ? 5.461 -2.728 -0.394 1.00 85.81 87 LEU A N 1
ATOM 651 C CA . LEU A 1 87 ? 4.064 -2.297 -0.294 1.00 85.81 87 LEU A CA 1
ATOM 652 C C . LEU A 1 87 ? 3.134 -3.478 0.001 1.00 85.81 87 LEU A C 1
ATOM 654 O O . LEU A 1 87 ? 2.306 -3.381 0.899 1.00 85.81 87 LEU A O 1
ATOM 658 N N . ARG A 1 88 ? 3.299 -4.600 -0.711 1.00 86.00 88 ARG A N 1
ATOM 659 C CA . ARG A 1 88 ? 2.507 -5.811 -0.457 1.00 86.00 88 ARG A CA 1
ATOM 660 C C . ARG A 1 88 ? 2.634 -6.297 0.981 1.00 86.00 88 ARG A C 1
ATOM 662 O O . ARG A 1 88 ? 1.625 -6.552 1.616 1.00 86.00 88 ARG A O 1
ATOM 669 N N . HIS A 1 89 ? 3.856 -6.376 1.509 1.00 87.25 89 HIS A N 1
ATOM 670 C CA . HIS A 1 89 ? 4.062 -6.790 2.899 1.00 87.25 89 HIS A CA 1
ATOM 671 C C . HIS A 1 89 ? 3.393 -5.829 3.888 1.00 87.25 89 HIS A C 1
ATOM 673 O O . HIS A 1 89 ? 2.823 -6.274 4.875 1.00 87.25 89 HIS A O 1
ATOM 679 N N . THR A 1 90 ? 3.436 -4.521 3.621 1.00 86.69 90 THR A N 1
ATOM 680 C CA . THR A 1 90 ? 2.752 -3.520 4.450 1.00 86.69 90 THR A CA 1
ATOM 681 C C . THR A 1 90 ? 1.233 -3.686 4.403 1.00 86.69 90 THR A C 1
ATOM 683 O O . THR A 1 90 ? 0.595 -3.654 5.451 1.00 86.69 90 THR A O 1
ATOM 686 N N . ILE A 1 91 ? 0.656 -3.896 3.217 1.00 87.38 91 ILE A N 1
ATOM 687 C CA . ILE A 1 91 ? -0.782 -4.153 3.050 1.00 87.38 91 ILE A CA 1
ATOM 688 C C . ILE A 1 91 ? -1.188 -5.424 3.802 1.00 87.38 91 ILE A C 1
ATOM 690 O O . ILE A 1 91 ? -2.135 -5.379 4.587 1.00 87.38 91 ILE A O 1
ATOM 694 N N . ASP A 1 92 ? -0.454 -6.522 3.606 1.00 86.56 92 ASP A N 1
ATOM 695 C CA . ASP A 1 92 ? -0.699 -7.799 4.283 1.00 86.56 92 ASP A CA 1
ATOM 696 C C . ASP A 1 92 ? -0.669 -7.615 5.810 1.00 86.56 92 ASP A C 1
ATOM 698 O O . ASP A 1 92 ? -1.607 -8.007 6.497 1.00 86.56 92 ASP A O 1
ATOM 702 N N . GLU A 1 93 ? 0.348 -6.931 6.347 1.00 87.88 93 GLU A N 1
ATOM 703 C CA . GLU A 1 93 ? 0.487 -6.700 7.790 1.00 87.88 93 GLU A CA 1
ATOM 704 C C . GLU A 1 93 ? -0.691 -5.906 8.379 1.00 87.88 93 GLU A C 1
ATOM 706 O O . GLU A 1 93 ? -1.167 -6.212 9.475 1.00 87.88 93 GLU A O 1
ATOM 711 N N . ILE A 1 94 ? -1.183 -4.887 7.668 1.00 86.81 94 ILE A N 1
ATOM 712 C CA . ILE A 1 94 ? -2.336 -4.090 8.115 1.00 86.81 94 ILE A CA 1
ATOM 713 C C . ILE A 1 94 ? -3.604 -4.939 8.092 1.00 86.81 94 ILE A C 1
ATOM 715 O O . ILE A 1 94 ? -4.359 -4.952 9.066 1.00 86.81 94 ILE A O 1
ATOM 719 N N . GLN A 1 95 ? -3.829 -5.677 7.005 1.00 84.06 95 GLN A N 1
ATOM 720 C CA . GLN A 1 95 ? -4.994 -6.546 6.878 1.00 84.06 95 GLN A CA 1
ATOM 721 C C . GLN A 1 95 ? -4.998 -7.645 7.949 1.00 84.06 95 GLN A C 1
ATOM 723 O 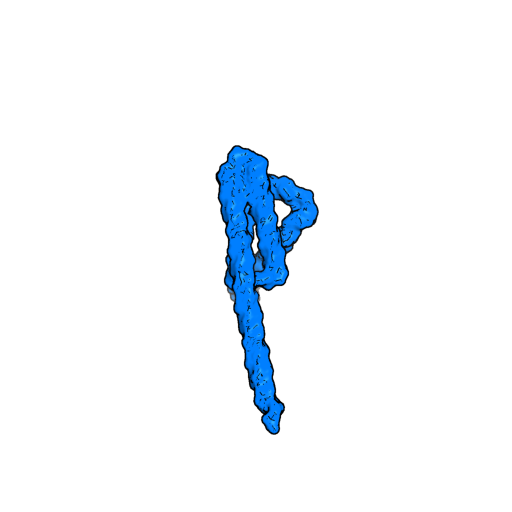O . GLN A 1 95 ? -6.045 -7.894 8.551 1.00 84.06 95 GLN A O 1
ATOM 728 N N . ASP A 1 96 ? -3.840 -8.235 8.245 1.00 85.69 96 ASP A N 1
ATOM 729 C CA . ASP A 1 96 ? -3.674 -9.227 9.307 1.00 85.69 96 ASP A CA 1
ATOM 730 C C . ASP A 1 96 ? -3.936 -8.612 10.689 1.00 85.69 96 ASP A C 1
ATOM 732 O O . ASP A 1 96 ? -4.672 -9.180 11.499 1.00 85.69 96 ASP A O 1
ATOM 736 N N . LYS A 1 97 ? -3.415 -7.407 10.960 1.00 84.56 97 LYS A N 1
ATOM 737 C CA . LYS A 1 97 ? -3.685 -6.675 12.211 1.00 84.56 97 LYS A CA 1
ATOM 738 C C . LYS A 1 97 ? -5.174 -6.402 12.421 1.00 84.56 97 LYS A C 1
ATOM 740 O O . LYS A 1 97 ? -5.656 -6.537 13.548 1.00 84.56 97 LYS A O 1
ATOM 745 N N . ILE A 1 98 ? -5.896 -6.041 11.360 1.00 84.69 98 ILE A N 1
ATOM 746 C CA . ILE A 1 98 ? -7.350 -5.836 11.405 1.00 84.69 98 ILE A CA 1
ATOM 747 C C . ILE A 1 98 ? -8.065 -7.169 11.650 1.00 84.69 98 ILE A C 1
ATOM 749 O O . ILE A 1 98 ? -8.962 -7.236 12.487 1.00 84.69 98 ILE A O 1
ATOM 753 N N . ALA A 1 99 ? -7.654 -8.245 10.973 1.00 80.75 99 ALA A N 1
ATOM 754 C CA . ALA A 1 99 ? -8.278 -9.559 11.105 1.00 80.75 99 ALA A CA 1
ATOM 755 C C . ALA A 1 99 ? -8.101 -10.180 12.503 1.00 80.75 99 ALA A C 1
ATOM 757 O O . ALA A 1 99 ? -9.023 -10.829 13.003 1.00 80.75 99 ALA A O 1
ATOM 758 N N . LEU A 1 100 ? -6.944 -9.968 13.139 1.00 84.62 100 LEU A N 1
ATOM 759 C CA . LEU A 1 100 ? -6.602 -10.526 14.453 1.00 84.62 100 LEU A CA 1
ATOM 760 C C . LEU A 1 100 ? -7.309 -9.830 15.625 1.00 84.62 100 LEU A C 1
ATOM 762 O O . LEU A 1 100 ? -7.430 -10.418 16.699 1.00 84.62 100 LEU A O 1
ATOM 766 N N . LYS A 1 101 ? -7.766 -8.585 15.453 1.00 84.31 101 LYS A N 1
ATOM 767 C CA . LYS A 1 101 ? -8.400 -7.789 16.514 1.00 84.31 101 LYS A CA 1
ATOM 768 C C . LYS A 1 101 ? -9.914 -7.699 16.271 1.00 84.31 101 LYS A C 1
ATOM 770 O O . LYS A 1 101 ? -10.327 -6.962 15.378 1.00 84.31 101 LYS A O 1
ATOM 775 N N . PRO A 1 102 ? -10.766 -8.365 17.080 1.00 82.12 102 PRO A N 1
ATOM 776 C CA . PRO A 1 102 ? -12.217 -8.410 16.855 1.00 82.12 102 PRO A CA 1
ATOM 777 C C . PRO A 1 102 ? -12.862 -7.024 16.758 1.00 82.12 102 PRO A C 1
ATOM 779 O O . PRO A 1 102 ? -13.729 -6.796 15.92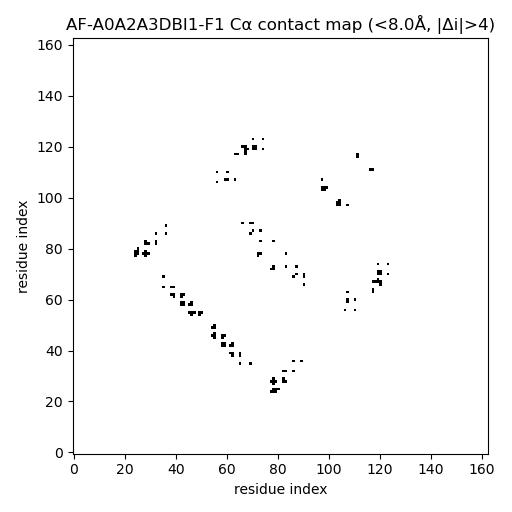1 1.00 82.12 102 PRO A O 1
ATOM 782 N N . ASN A 1 103 ? -12.384 -6.088 17.577 1.00 82.19 103 ASN A N 1
ATOM 783 C CA . ASN A 1 103 ? -12.887 -4.719 17.653 1.00 82.19 103 ASN A CA 1
ATOM 784 C C . ASN A 1 103 ? -12.599 -3.960 16.346 1.00 82.19 103 ASN A C 1
ATOM 786 O O . ASN A 1 103 ? -13.500 -3.360 15.771 1.00 82.19 103 ASN A O 1
ATOM 790 N N . LEU A 1 104 ? -11.360 -4.052 15.841 1.00 81.50 104 LEU A N 1
ATOM 791 C CA . LEU A 1 104 ? -10.961 -3.457 14.560 1.00 81.50 104 LEU A CA 1
ATOM 792 C C . LEU A 1 104 ? -11.692 -4.106 13.393 1.00 81.50 104 LEU A C 1
ATOM 794 O O . LEU A 1 104 ? -12.096 -3.417 12.466 1.00 81.50 104 LEU A O 1
ATOM 798 N N . LYS A 1 105 ? -11.885 -5.424 13.444 1.00 82.38 105 LYS A N 1
ATOM 799 C CA . LYS A 1 105 ? -12.643 -6.155 12.433 1.00 82.38 105 LYS A CA 1
ATOM 800 C C . LYS A 1 105 ? -14.098 -5.688 12.372 1.00 82.38 105 LYS A C 1
AT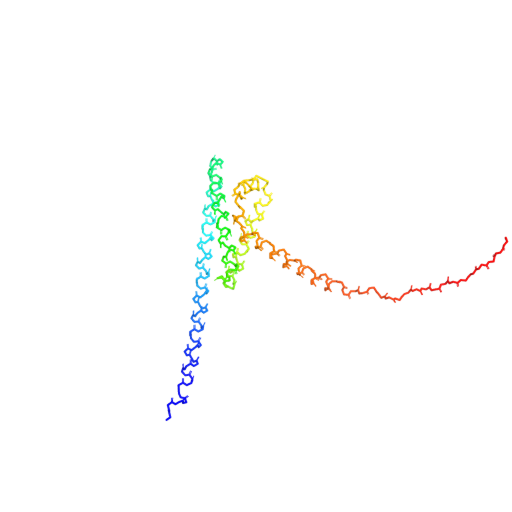OM 802 O O . LYS A 1 105 ? -14.615 -5.487 11.279 1.00 82.38 105 LYS A O 1
ATOM 807 N N . ALA A 1 106 ? -14.746 -5.502 13.522 1.00 83.50 106 ALA A N 1
ATOM 808 C CA . ALA A 1 106 ? -16.109 -4.979 13.588 1.00 83.50 106 ALA A CA 1
ATOM 809 C C . ALA A 1 106 ? -16.184 -3.540 13.053 1.00 83.50 106 ALA A C 1
ATOM 811 O O . ALA A 1 106 ? -17.070 -3.229 12.260 1.00 83.50 106 ALA A O 1
ATOM 812 N N . LEU A 1 107 ? -15.214 -2.697 13.423 1.00 82.12 107 LEU A N 1
ATOM 813 C CA . LEU A 1 107 ? -15.127 -1.312 12.964 1.00 82.12 107 LEU A CA 1
ATOM 814 C C . LEU A 1 107 ? -14.911 -1.230 11.445 1.00 82.12 107 LEU A C 1
ATOM 816 O O . LEU A 1 107 ? -15.672 -0.578 10.739 1.00 82.12 107 LEU A O 1
ATOM 820 N N . ALA A 1 108 ? -13.953 -1.991 10.916 1.00 82.25 108 ALA A N 1
ATOM 821 C CA . ALA A 1 108 ? -13.709 -2.097 9.480 1.00 82.25 108 ALA A CA 1
ATOM 822 C C . ALA A 1 108 ? -14.935 -2.651 8.729 1.00 82.25 108 ALA A C 1
ATOM 824 O O . ALA A 1 108 ? -15.274 -2.172 7.650 1.00 82.25 108 ALA A O 1
ATOM 825 N N . SER A 1 109 ? -15.653 -3.620 9.308 1.00 80.19 109 SER A N 1
ATOM 826 C CA . SER A 1 109 ? -16.885 -4.157 8.713 1.00 80.19 109 SER A CA 1
ATOM 827 C C . SER A 1 109 ? -18.021 -3.131 8.647 1.00 80.19 109 SER A C 1
ATOM 829 O O . SER A 1 109 ? -18.876 -3.239 7.774 1.00 80.19 109 SER A O 1
ATOM 831 N N . LYS A 1 110 ? -18.057 -2.148 9.554 1.00 82.38 110 LYS A N 1
ATOM 832 C CA . LYS A 1 110 ? -19.028 -1.042 9.526 1.00 82.38 110 LYS A CA 1
ATOM 833 C C . LYS A 1 110 ? -18.692 -0.040 8.413 1.00 82.38 110 LYS A C 1
ATOM 835 O O . LYS A 1 110 ? -19.587 0.430 7.711 1.00 82.38 110 LYS A O 1
ATOM 840 N N . LEU A 1 111 ? -17.401 0.240 8.232 1.00 78.81 111 LEU A N 1
ATOM 841 C CA . LEU A 1 111 ? -16.873 1.205 7.258 1.00 78.81 111 LEU A CA 1
ATOM 842 C C . LEU A 1 111 ? -16.876 0.682 5.805 1.00 78.81 111 LEU A C 1
ATOM 844 O O . LEU A 1 111 ? -16.834 1.456 4.854 1.00 78.81 111 LEU A O 1
ATOM 848 N N . THR A 1 112 ? -16.973 -0.632 5.610 1.00 69.31 112 THR A N 1
ATOM 849 C CA . THR A 1 112 ? -17.000 -1.319 4.300 1.00 69.31 112 THR A CA 1
ATOM 850 C C . THR A 1 112 ? -18.421 -1.411 3.711 1.00 69.31 112 THR A C 1
ATOM 852 O O . THR A 1 112 ? -18.823 -2.431 3.161 1.00 69.31 112 THR A O 1
ATOM 855 N N . THR A 1 113 ? -19.230 -0.354 3.847 1.00 61.09 113 THR A N 1
ATOM 856 C CA . THR A 1 113 ? -20.685 -0.403 3.592 1.00 61.09 113 THR A CA 1
ATOM 857 C C . THR A 1 113 ? -21.103 -0.251 2.124 1.00 61.09 113 THR A C 1
ATOM 859 O O . THR A 1 113 ? -22.235 -0.609 1.793 1.00 61.09 113 THR A O 1
ATOM 862 N N . HIS A 1 114 ? -20.242 0.244 1.225 1.00 60.34 114 HIS A N 1
ATOM 863 C CA . HIS A 1 114 ? -20.582 0.342 -0.202 1.00 60.34 114 HIS A CA 1
ATOM 864 C C . HIS A 1 114 ? -19.999 -0.820 -1.020 1.00 60.34 114 HIS A C 1
ATOM 866 O O . HIS A 1 114 ? -18.848 -1.197 -0.811 1.00 60.34 114 HIS A O 1
ATOM 872 N N . PRO A 1 115 ? -20.740 -1.333 -2.024 1.00 55.41 115 PRO A N 1
ATOM 873 C CA . PRO A 1 115 ? -20.386 -2.541 -2.784 1.00 55.41 115 PRO A CA 1
ATOM 874 C C . PRO A 1 115 ? -19.107 -2.432 -3.633 1.00 55.41 115 PRO A C 1
ATOM 876 O O . PRO A 1 115 ? -18.683 -3.419 -4.227 1.00 55.41 115 PRO A O 1
ATOM 879 N N . HIS A 1 116 ? -18.505 -1.244 -3.721 1.00 57.16 116 HIS A N 1
ATOM 880 C CA . HIS A 1 116 ? -17.242 -1.011 -4.425 1.00 57.16 116 HIS A CA 1
ATOM 881 C C . HIS A 1 116 ? -16.125 -0.500 -3.513 1.00 57.16 116 HIS A C 1
ATOM 883 O O . HIS A 1 116 ? -14.978 -0.408 -3.959 1.00 57.16 116 HIS A O 1
ATOM 889 N N . THR A 1 117 ? -16.428 -0.179 -2.252 1.00 61.75 117 THR A N 1
ATOM 890 C CA . THR A 1 117 ? -15.386 0.199 -1.302 1.00 61.75 117 THR A CA 1
ATOM 891 C C . THR A 1 117 ? -14.558 -1.043 -1.022 1.00 61.75 117 THR A C 1
ATOM 893 O O . THR A 1 117 ? -15.100 -2.077 -0.647 1.00 61.75 117 THR A O 1
ATOM 896 N N . PHE A 1 118 ? -13.247 -0.939 -1.220 1.00 68.69 118 PHE A N 1
ATOM 897 C CA . PHE A 1 118 ? -12.292 -2.028 -1.006 1.00 68.69 118 PHE A CA 1
ATOM 898 C C . PHE A 1 118 ? -12.257 -3.128 -2.079 1.00 68.69 118 PHE A C 1
ATOM 900 O O . PHE A 1 118 ? -11.663 -4.184 -1.856 1.00 68.69 118 PHE A O 1
ATOM 907 N N . SER A 1 119 ? -12.827 -2.888 -3.265 1.00 74.88 119 SER A N 1
ATOM 908 C CA . SER A 1 119 ? -12.810 -3.861 -4.371 1.00 74.88 119 SER A CA 1
ATOM 909 C C . SER A 1 119 ? -11.395 -4.273 -4.812 1.00 74.88 119 SER A C 1
ATOM 911 O O . SER A 1 119 ? -11.163 -5.443 -5.128 1.00 74.88 119 SER A O 1
ATOM 913 N N . ASN A 1 120 ? -10.413 -3.364 -4.775 1.00 79.44 1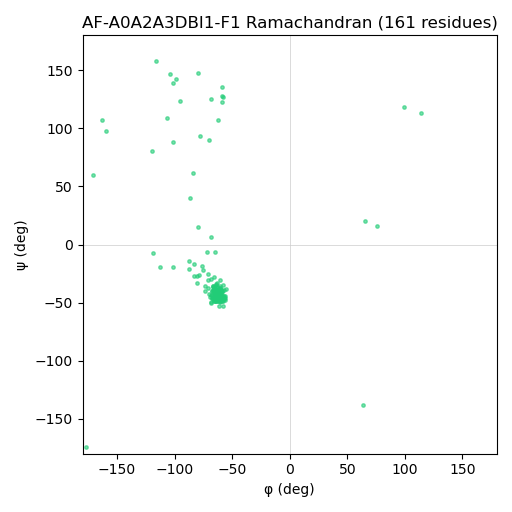20 ASN A N 1
ATOM 914 C CA . ASN A 1 120 ? -9.020 -3.703 -5.076 1.00 79.44 120 ASN A CA 1
ATOM 915 C C . ASN A 1 120 ? -8.408 -4.559 -3.970 1.00 79.44 120 ASN A C 1
ATOM 917 O O . ASN A 1 120 ? -7.636 -5.473 -4.263 1.00 79.44 120 ASN A O 1
ATOM 921 N N . SER A 1 121 ? -8.760 -4.287 -2.715 1.00 75.19 121 SER A N 1
ATOM 922 C CA . SER A 1 121 ? -8.335 -5.069 -1.554 1.00 75.19 121 SER A CA 1
ATOM 923 C C . SER A 1 121 ? -8.906 -6.488 -1.572 1.00 75.19 121 SER A C 1
ATOM 925 O O . SER A 1 121 ? -8.184 -7.440 -1.272 1.00 75.19 121 SER A O 1
ATOM 927 N N . GLU A 1 122 ? -10.160 -6.665 -1.989 1.00 77.94 122 GLU A N 1
ATOM 928 C CA . GLU A 1 122 ? -10.761 -7.986 -2.211 1.00 77.94 122 GLU A CA 1
ATOM 929 C C . GLU A 1 122 ? -10.081 -8.737 -3.358 1.00 77.94 122 GLU A C 1
ATOM 931 O O . GLU A 1 122 ? -9.666 -9.888 -3.194 1.00 77.94 122 GLU A O 1
ATOM 936 N N . ALA A 1 123 ? -9.900 -8.073 -4.504 1.00 78.88 123 ALA A N 1
ATOM 937 C CA . ALA A 1 123 ? -9.194 -8.643 -5.647 1.00 78.88 123 ALA A CA 1
ATOM 938 C C . ALA A 1 123 ? -7.753 -9.037 -5.281 1.00 78.88 123 ALA A C 1
ATOM 940 O O . ALA A 1 123 ? -7.269 -10.095 -5.686 1.00 78.88 123 ALA A O 1
ATOM 941 N N . TYR A 1 124 ? -7.086 -8.218 -4.466 1.00 81.38 124 TYR A N 1
ATOM 942 C CA . TYR A 1 124 ? -5.744 -8.480 -3.960 1.00 81.38 124 TYR A CA 1
ATOM 943 C C . TYR A 1 124 ? -5.701 -9.718 -3.055 1.00 81.38 124 TYR A C 1
ATOM 945 O O . TYR A 1 124 ? -4.842 -10.583 -3.238 1.00 81.38 124 TYR A O 1
ATOM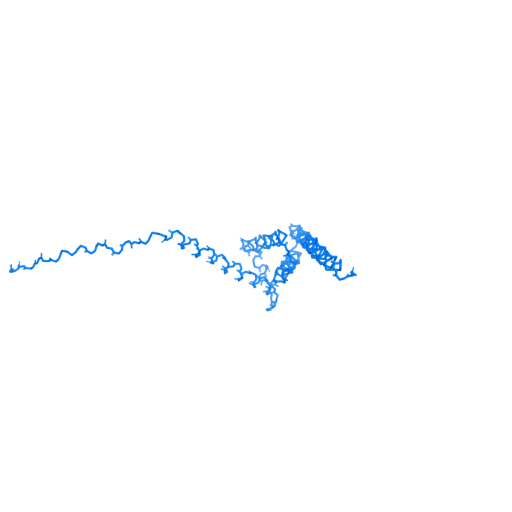 953 N N . ARG A 1 125 ? -6.650 -9.859 -2.121 1.00 80.12 125 ARG A N 1
ATOM 954 C CA . ARG A 1 125 ? -6.752 -11.055 -1.266 1.00 80.12 125 ARG A CA 1
ATOM 955 C C . ARG A 1 125 ? -6.978 -12.316 -2.085 1.00 80.12 125 ARG A C 1
ATOM 957 O O . ARG A 1 125 ? -6.259 -13.296 -1.900 1.00 80.12 125 ARG A O 1
ATOM 964 N N . ALA A 1 126 ? -7.912 -12.267 -3.032 1.00 81.56 126 ALA A N 1
ATOM 965 C CA . ALA A 1 126 ? -8.200 -13.394 -3.907 1.00 81.56 126 ALA A CA 1
ATOM 966 C C . ALA A 1 126 ? -6.977 -13.807 -4.748 1.00 81.56 126 ALA A C 1
ATOM 968 O O . ALA A 1 126 ? -6.769 -15.000 -4.974 1.00 81.56 126 ALA A O 1
ATOM 969 N N . ASP A 1 127 ? -6.160 -12.856 -5.216 1.00 82.56 127 ASP A N 1
ATOM 970 C CA . ASP A 1 127 ? -4.908 -13.162 -5.923 1.00 82.56 127 ASP A CA 1
ATOM 971 C C . ASP A 1 127 ? -3.853 -13.775 -4.985 1.00 82.56 127 ASP A C 1
ATOM 973 O O . ASP A 1 127 ? -3.259 -14.814 -5.296 1.00 82.56 127 ASP A O 1
ATOM 977 N N . SER A 1 128 ? -3.681 -13.193 -3.795 1.00 78.25 128 SER A N 1
ATOM 978 C CA . SER A 1 128 ? -2.737 -13.670 -2.778 1.00 78.25 128 SER A CA 1
ATOM 979 C C . SER A 1 128 ? -3.050 -15.104 -2.331 1.00 78.25 128 SER A C 1
ATOM 981 O O . SER A 1 128 ? -2.158 -15.956 -2.297 1.00 78.25 128 SER A O 1
ATOM 983 N N . GLU A 1 129 ? -4.322 -15.427 -2.084 1.00 82.56 129 GLU A N 1
ATOM 984 C CA . GLU A 1 129 ? -4.774 -16.779 -1.736 1.00 82.56 129 GLU A CA 1
ATOM 985 C C . GLU A 1 129 ? -4.522 -17.786 -2.861 1.00 82.56 129 GLU A C 1
ATOM 987 O O . GLU A 1 129 ? -3.972 -18.863 -2.617 1.00 82.56 129 GLU A O 1
ATOM 992 N N . ARG A 1 130 ? -4.845 -17.433 -4.115 1.00 83.38 130 ARG A N 1
ATOM 993 C CA . ARG A 1 130 ? -4.557 -18.290 -5.282 1.00 83.38 130 ARG A CA 1
ATOM 994 C C . ARG A 1 130 ? -3.068 -18.570 -5.408 1.00 83.38 130 ARG A C 1
ATOM 996 O O . ARG A 1 130 ? -2.676 -19.685 -5.758 1.00 83.38 130 ARG A O 1
ATOM 1003 N N . LYS A 1 131 ? -2.232 -17.567 -5.146 1.00 83.69 131 LYS A N 1
ATOM 1004 C CA . LYS A 1 131 ? -0.781 -17.708 -5.211 1.00 83.69 131 LYS A CA 1
ATOM 1005 C C . LYS A 1 131 ? -0.256 -18.629 -4.110 1.00 83.69 131 LYS A C 1
ATOM 1007 O O . LYS A 1 131 ? 0.487 -19.556 -4.425 1.00 83.69 131 LYS A O 1
ATOM 1012 N N . ARG A 1 132 ? -0.710 -18.449 -2.866 1.00 81.44 132 ARG A N 1
ATOM 1013 C CA . ARG A 1 132 ? -0.370 -19.329 -1.733 1.00 81.44 132 ARG A CA 1
ATOM 1014 C C . ARG A 1 132 ? -0.805 -20.774 -1.995 1.00 81.44 132 ARG A C 1
ATOM 1016 O O . ARG A 1 132 ? -0.002 -21.689 -1.840 1.00 81.44 132 ARG A O 1
ATOM 1023 N N . ALA A 1 133 ? -2.024 -20.982 -2.497 1.00 81.25 133 ALA A N 1
ATOM 1024 C CA . ALA A 1 133 ? -2.527 -22.309 -2.857 1.00 81.25 133 ALA A CA 1
ATOM 1025 C C . ALA A 1 133 ? -1.683 -22.981 -3.957 1.00 81.25 133 ALA A C 1
ATOM 1027 O O . ALA A 1 133 ? -1.386 -24.173 -3.879 1.00 81.25 133 ALA A O 1
ATOM 1028 N N . ARG A 1 134 ? -1.244 -22.219 -4.971 1.00 83.38 134 ARG A N 1
ATOM 1029 C CA . ARG A 1 134 ? -0.333 -22.721 -6.016 1.00 83.38 134 ARG A CA 1
ATOM 1030 C C . ARG A 1 134 ? 1.033 -23.109 -5.454 1.00 83.38 134 ARG A C 1
ATOM 1032 O O . ARG A 1 134 ? 1.561 -24.155 -5.821 1.00 83.38 134 ARG A O 1
ATOM 1039 N N . GLU A 1 135 ? 1.609 -22.284 -4.586 1.00 82.44 135 GLU A N 1
ATOM 1040 C CA . GLU A 1 135 ? 2.906 -22.552 -3.954 1.00 82.44 135 GLU A CA 1
ATOM 1041 C C . GLU A 1 135 ? 2.849 -23.787 -3.041 1.00 82.44 135 GLU A C 1
ATOM 1043 O O . GLU A 1 135 ? 3.760 -24.622 -3.070 1.00 82.44 135 GLU A O 1
ATOM 1048 N N . GLN A 1 136 ? 1.748 -23.963 -2.309 1.00 79.62 136 GLN A N 1
ATOM 1049 C CA . GLN A 1 136 ? 1.509 -25.144 -1.484 1.00 79.62 136 GLN A CA 1
ATOM 1050 C C . GLN A 1 136 ? 1.357 -26.411 -2.336 1.00 79.62 136 GLN A C 1
ATOM 1052 O O . GLN A 1 136 ? 2.074 -27.378 -2.104 1.00 79.62 136 GLN A O 1
ATOM 1057 N N . ALA A 1 137 ? 0.569 -26.373 -3.415 1.00 80.06 137 ALA A N 1
ATOM 1058 C CA . ALA A 1 137 ? 0.430 -27.504 -4.339 1.00 80.06 137 ALA A CA 1
ATOM 1059 C C . ALA A 1 137 ? 1.762 -27.916 -5.002 1.00 80.06 137 ALA A C 1
ATOM 1061 O O . ALA A 1 137 ? 2.017 -29.099 -5.235 1.00 80.06 137 ALA A O 1
ATOM 1062 N N . ILE A 1 138 ? 2.642 -26.953 -5.305 1.00 81.38 138 ILE A N 1
ATOM 1063 C CA . ILE A 1 138 ? 3.994 -27.237 -5.815 1.00 81.38 138 ILE A CA 1
ATOM 1064 C C . ILE A 1 138 ? 4.849 -27.913 -4.739 1.00 81.38 138 ILE A C 1
ATOM 1066 O O . ILE A 1 138 ? 5.616 -28.826 -5.052 1.00 81.38 138 ILE A O 1
ATOM 1070 N N . THR A 1 139 ? 4.734 -27.463 -3.492 1.00 77.75 139 THR A N 1
ATOM 1071 C CA . THR A 1 139 ? 5.468 -28.028 -2.354 1.00 77.75 139 THR A CA 1
ATOM 1072 C C . THR A 1 139 ? 5.004 -29.451 -2.060 1.00 77.75 139 THR A C 1
ATOM 1074 O O . THR A 1 139 ? 5.845 -30.342 -1.968 1.00 77.75 139 THR A O 1
ATOM 1077 N N . ASP A 1 140 ? 3.694 -29.693 -2.055 1.00 75.75 140 ASP A N 1
ATOM 1078 C CA . ASP A 1 140 ? 3.089 -31.013 -1.851 1.00 75.75 140 ASP A CA 1
ATOM 1079 C C . ASP A 1 140 ? 3.471 -31.998 -2.963 1.00 75.75 140 ASP A C 1
ATOM 1081 O O . ASP A 1 140 ? 3.754 -33.168 -2.714 1.00 75.75 140 ASP A O 1
ATOM 1085 N N . ARG A 1 141 ? 3.585 -31.523 -4.209 1.00 73.44 141 ARG A N 1
ATOM 1086 C CA . ARG A 1 141 ? 4.082 -32.340 -5.327 1.00 73.44 141 ARG A CA 1
ATOM 1087 C C . ARG A 1 141 ? 5.569 -32.687 -5.197 1.00 73.44 141 ARG A C 1
ATOM 1089 O O . ARG A 1 141 ? 5.996 -33.721 -5.704 1.00 73.44 141 ARG A O 1
ATOM 1096 N N . LYS A 1 142 ? 6.366 -31.830 -4.552 1.00 72.38 142 LYS A N 1
ATOM 1097 C CA . LYS A 1 142 ? 7.792 -32.079 -4.286 1.00 72.38 142 LYS A CA 1
ATOM 1098 C C . LYS A 1 142 ? 8.009 -32.981 -3.067 1.00 72.38 142 LYS A C 1
ATOM 1100 O O . LYS A 1 142 ? 8.961 -33.753 -3.076 1.00 72.38 142 LYS A O 1
ATOM 1105 N N . SER A 1 143 ? 7.149 -32.907 -2.050 1.00 67.69 143 SER A N 1
ATOM 1106 C CA . SER A 1 143 ? 7.207 -33.756 -0.850 1.00 67.69 143 SER A CA 1
ATOM 1107 C C . SER A 1 143 ? 6.538 -35.124 -1.050 1.00 67.69 143 SER A C 1
ATOM 1109 O O . SER A 1 143 ? 6.974 -36.104 -0.453 1.00 67.69 143 SER A O 1
ATOM 1111 N N . GLY A 1 144 ? 5.554 -35.230 -1.949 1.00 56.22 144 GLY A N 1
ATOM 1112 C CA . GLY A 1 144 ? 4.874 -36.473 -2.338 1.00 56.22 144 GLY A CA 1
ATOM 1113 C C . G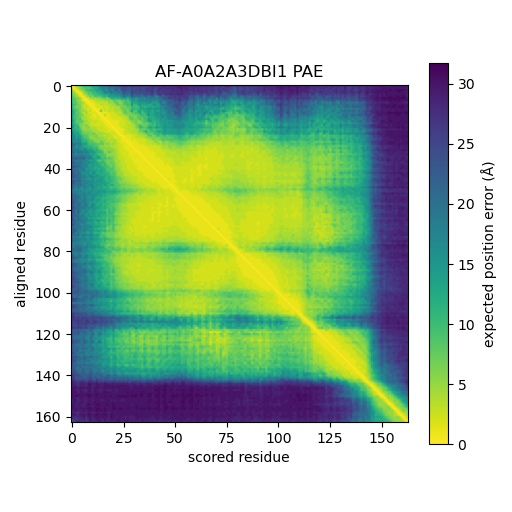LY A 1 144 ? 5.631 -37.358 -3.340 1.00 56.22 144 GLY A C 1
ATOM 1114 O O . GLY A 1 144 ? 5.038 -38.262 -3.924 1.00 56.22 144 GLY A O 1
ATOM 1115 N N . GLY A 1 145 ? 6.931 -37.125 -3.559 1.00 49.34 145 GL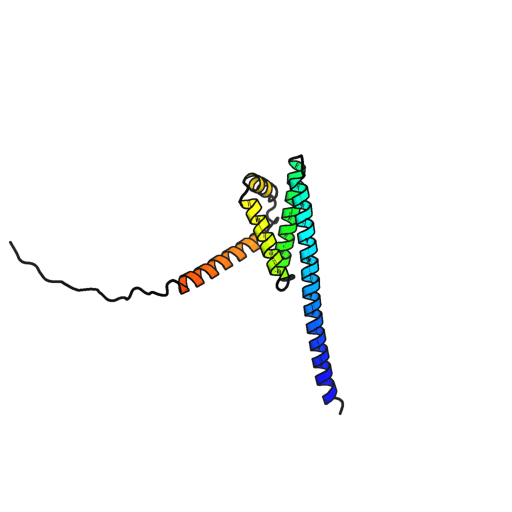Y A N 1
ATOM 1116 C CA . GLY A 1 145 ? 7.786 -37.892 -4.479 1.00 49.34 145 GLY A CA 1
ATOM 1117 C C . GLY A 1 145 ? 8.092 -39.341 -4.065 1.00 49.34 145 GLY A C 1
ATOM 1118 O O . GLY A 1 145 ? 8.886 -39.998 -4.733 1.00 49.34 145 GLY A O 1
ATOM 1119 N N . ALA A 1 146 ? 7.474 -39.859 -3.002 1.00 50.25 146 ALA A N 1
ATOM 1120 C CA . ALA A 1 146 ? 7.445 -41.286 -2.701 1.00 50.25 146 ALA A CA 1
ATOM 1121 C C . ALA A 1 146 ? 6.080 -41.847 -3.122 1.00 50.25 146 ALA A C 1
ATOM 1123 O O . ALA A 1 146 ? 5.135 -41.889 -2.336 1.00 50.25 146 ALA A O 1
ATOM 1124 N N . LEU A 1 147 ? 5.972 -42.266 -4.385 1.00 55.41 147 LEU A N 1
ATOM 1125 C CA . LEU A 1 147 ? 4.881 -43.144 -4.802 1.00 55.41 147 LEU A CA 1
ATOM 1126 C C . LEU A 1 147 ? 4.946 -44.415 -3.936 1.00 55.41 147 LEU A C 1
ATOM 1128 O O . LEU A 1 147 ? 6.011 -45.040 -3.895 1.00 55.41 147 LEU A O 1
ATOM 1132 N N . PRO A 1 148 ? 3.860 -44.840 -3.265 1.00 47.22 148 PRO A N 1
ATOM 1133 C CA . PRO A 1 148 ? 3.806 -46.199 -2.753 1.00 47.22 148 PRO A CA 1
ATOM 1134 C C . PRO A 1 148 ? 3.957 -47.143 -3.949 1.00 47.22 148 PRO A C 1
ATOM 1136 O O . PRO A 1 148 ? 3.212 -47.049 -4.926 1.00 47.22 148 PRO A O 1
ATOM 1139 N N . SER A 1 149 ? 4.973 -48.008 -3.905 1.00 51.31 149 SER A N 1
ATOM 1140 C CA . SER A 1 149 ? 5.203 -48.982 -4.969 1.00 51.31 149 SER A CA 1
ATOM 1141 C C . SER A 1 149 ? 3.956 -49.867 -5.099 1.00 51.31 149 SER A C 1
ATOM 1143 O O . SER A 1 149 ? 3.510 -50.415 -4.085 1.00 51.31 149 SER A O 1
ATOM 1145 N N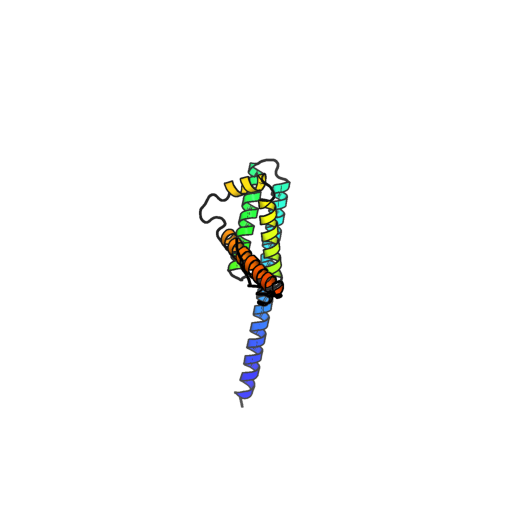 . PRO A 1 150 ? 3.380 -50.034 -6.298 1.00 48.72 150 PRO A N 1
ATOM 1146 C CA . PRO A 1 150 ? 2.200 -50.858 -6.489 1.00 48.72 150 PRO A CA 1
ATOM 1147 C C . PRO A 1 150 ? 2.627 -52.317 -6.658 1.00 48.72 150 PRO A C 1
ATOM 1149 O O . PRO A 1 150 ? 2.448 -52.873 -7.727 1.00 48.72 150 PRO A O 1
ATOM 1152 N N . PHE A 1 151 ? 3.266 -52.931 -5.662 1.00 52.28 151 PHE A N 1
ATOM 1153 C CA . PHE A 1 151 ? 3.571 -54.364 -5.710 1.00 52.28 151 PHE A CA 1
ATOM 1154 C C . PHE A 1 151 ? 3.830 -54.914 -4.307 1.00 52.28 151 PHE A C 1
ATOM 1156 O O . PHE A 1 151 ? 4.927 -54.784 -3.773 1.00 52.28 151 PHE A O 1
ATOM 1163 N N . SER A 1 152 ? 2.794 -55.513 -3.716 1.00 49.44 152 SER A N 1
ATOM 1164 C CA . SER A 1 152 ? 2.850 -56.715 -2.866 1.00 49.44 152 SER A CA 1
ATOM 1165 C C . SER A 1 152 ? 1.412 -57.180 -2.585 1.00 49.44 152 SER A C 1
ATOM 1167 O O . SER A 1 152 ? 0.965 -57.218 -1.443 1.00 49.44 152 SER A O 1
ATOM 1169 N N . GLU A 1 153 ? 0.647 -57.498 -3.637 1.00 48.62 153 GLU A N 1
ATOM 1170 C CA . GLU A 1 153 ? -0.415 -58.502 -3.500 1.00 48.62 153 GLU A CA 1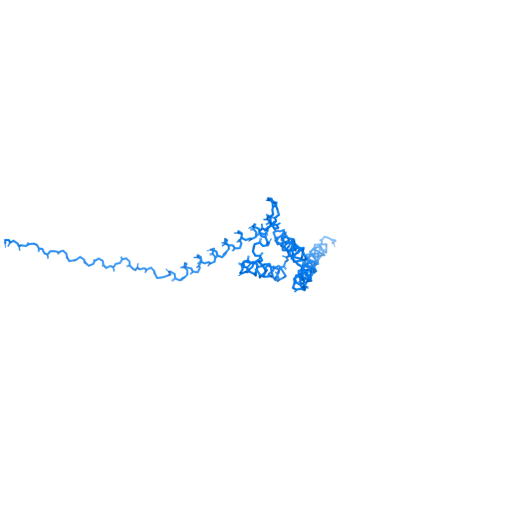
ATOM 1171 C C . GLU A 1 153 ? 0.281 -59.856 -3.339 1.00 48.62 153 GLU A C 1
ATOM 1173 O O . GLU A 1 153 ? 0.595 -60.528 -4.324 1.00 48.62 153 GLU A O 1
ATOM 1178 N N . ASP A 1 154 ? 0.566 -60.242 -2.096 1.00 48.44 154 ASP A N 1
ATOM 1179 C CA . ASP A 1 154 ? 0.940 -61.619 -1.802 1.00 48.44 154 ASP A CA 1
ATOM 1180 C C . ASP A 1 154 ? -0.341 -62.459 -1.783 1.00 48.44 154 ASP A C 1
ATOM 1182 O O . ASP A 1 154 ? -1.094 -62.521 -0.806 1.00 48.44 154 ASP A O 1
ATOM 1186 N N . ARG A 1 155 ? -0.642 -63.041 -2.946 1.00 53.06 155 ARG A N 1
ATOM 1187 C CA . ARG A 1 155 ? -1.651 -64.085 -3.095 1.00 53.06 155 ARG A CA 1
ATOM 1188 C C . ARG A 1 155 ? -1.224 -65.295 -2.268 1.00 53.06 155 ARG A C 1
ATOM 1190 O O . ARG A 1 155 ? -0.411 -66.092 -2.722 1.00 53.06 155 ARG A O 1
ATOM 1197 N N . SER A 1 156 ? -1.896 -65.530 -1.148 1.00 50.22 156 SER A N 1
ATOM 1198 C CA . SER A 1 156 ? -2.071 -66.886 -0.616 1.00 50.22 156 SER A CA 1
ATOM 1199 C C . SER A 1 156 ? -3.562 -67.222 -0.547 1.00 50.22 156 SER A C 1
ATOM 1201 O O . SER A 1 156 ? -4.234 -67.121 0.473 1.00 50.22 156 SER A O 1
ATOM 1203 N N . LEU A 1 157 ? -4.094 -67.606 -1.709 1.00 53.91 157 LEU A N 1
ATOM 1204 C CA . LEU A 1 157 ? -5.283 -68.448 -1.808 1.00 53.91 157 LEU A CA 1
ATOM 1205 C C . LEU A 1 157 ? -4.879 -69.911 -1.577 1.00 53.91 157 LEU A C 1
ATOM 1207 O O . LEU A 1 157 ? -3.825 -70.326 -2.054 1.00 53.91 157 LEU A O 1
ATOM 1211 N N . SER A 1 158 ? -5.801 -70.675 -0.979 1.00 47.16 158 SER A N 1
ATOM 1212 C CA . SER A 1 158 ? -5.921 -72.148 -0.936 1.00 47.16 158 SER A CA 1
ATOM 1213 C C . SER A 1 158 ? -5.718 -72.734 0.473 1.00 47.16 158 SER A C 1
ATOM 1215 O O . SER A 1 158 ? -4.620 -72.699 1.006 1.00 47.16 158 SER A O 1
ATOM 1217 N N . GLY A 1 159 ? -6.723 -73.320 1.127 1.00 39.97 159 GLY A N 1
ATOM 1218 C CA . GLY A 1 159 ? -7.983 -73.800 0.572 1.00 39.97 159 GLY A CA 1
ATOM 1219 C C . GLY A 1 159 ? -8.959 -74.369 1.614 1.00 39.97 159 GLY A C 1
ATOM 1220 O O . GLY A 1 159 ? -8.721 -74.265 2.816 1.00 39.97 159 GLY A O 1
ATOM 1221 N N . PRO A 1 160 ? -10.084 -74.935 1.143 1.00 64.44 160 PRO A N 1
ATOM 1222 C CA . PRO A 1 160 ? -11.183 -75.425 1.968 1.00 64.44 160 PRO A CA 1
ATOM 1223 C C . PRO A 1 160 ? -11.138 -76.952 2.118 1.00 64.44 160 PRO A C 1
ATOM 1225 O O . PRO A 1 160 ? -10.943 -77.637 1.127 1.00 64.44 160 PRO A O 1
ATOM 1228 N N . HIS A 1 161 ? -11.407 -77.496 3.307 1.00 46.56 161 HIS A N 1
ATOM 1229 C CA . HIS A 1 161 ? -11.910 -78.868 3.513 1.00 46.56 161 HIS A CA 1
ATOM 1230 C C . HIS A 1 161 ? -12.477 -78.940 4.945 1.00 46.56 161 HIS A C 1
ATOM 1232 O O . HIS A 1 161 ? -11.754 -78.683 5.894 1.00 46.56 161 HIS A O 1
ATOM 1238 N N . HIS A 1 162 ? -13.793 -78.984 5.156 1.00 49.16 162 HIS A N 1
ATOM 1239 C CA . HIS A 1 162 ? -14.770 -80.075 5.003 1.00 49.16 162 HIS A CA 1
ATOM 1240 C C . HIS A 1 162 ? -15.092 -80.744 6.353 1.00 49.16 162 HIS A C 1
ATOM 1242 O O . HIS A 1 162 ? -14.243 -81.431 6.909 1.00 49.16 162 HIS A O 1
ATOM 1248 N N . LYS A 1 163 ? -16.383 -80.635 6.709 1.00 51.50 163 LYS A N 1
ATOM 1249 C CA . LYS A 1 163 ? -17.178 -81.372 7.711 1.00 51.50 163 LYS A CA 1
ATOM 1250 C C . LYS A 1 163 ? -17.058 -80.949 9.170 1.00 51.50 163 LYS A C 1
ATOM 1252 O O . LYS A 1 163 ? -15.957 -81.034 9.741 1.00 51.50 163 LYS A O 1
#

Radius of gyration: 28.15 Å; Cα contacts (8 Å, |Δi|>4): 83; chains: 1; bounding box: 50×91×68 Å

Solvent-accessible surface area (backbone atoms only — not comparable to full-atom values): 9233 Å² total; per-residue (Å²): 138,67,71,78,64,48,54,60,53,52,52,50,51,51,51,50,52,52,50,50,54,51,51,50,43,45,51,51,20,48,51,54,48,50,53,50,55,49,52,40,52,51,27,52,50,47,33,73,68,41,89,46,70,66,50,30,50,53,24,48,52,51,34,50,50,50,43,26,53,51,32,42,41,56,76,70,57,58,38,48,71,70,50,36,54,51,51,50,53,53,46,50,53,51,53,49,56,31,68,74,32,69,68,50,38,53,52,51,59,64,73,53,72,49,100,65,61,51,49,41,42,52,54,46,50,57,50,52,50,54,49,52,52,50,54,48,54,53,48,50,60,65,71,56,71,71,71,79,76,95,77,79,85,77,82,80,82,86,86,89,83,86,135

pLDDT: mean 77.19, std 13.4, range [39.97, 94.06]

Foldseek 3Di:
DPVVVVVVVVVVVVVVVVVVVVVVLAVQLVVLLVVLVVQLVVLVVQLVVDPDVVSVLVSLLSNLVSLLVLLVCLVVVSHDDPSNVVSLVVSVVVVVVCVVDVVSVVSVVVSCPDPCRCVSVVVSVVVVVVVVVVVVVVVCVVVVVDDPPPDDPPDDDDDDDDD

Sequence (163 aa):
MVTIAGLPAATAGLGLAFWEARANRRANSAALYNSIAQSIREEMKGFEAAKTQDEQEDHLSEVLNWVEVGCALHHDGLLAGRTGQILRHTIDEIQDKIALKPNLKALASKLTTHPHTFSNSEAYRADSERKRAREQAITDRKSGGALPSPFSEDRSLSGPHHK

Mean predicted aligned error: 12.85 Å